Protein AF-A0A931YHC7-F1 (afdb_monomer_lite)

Foldseek 3Di:
DDDPDDPPPVVVVVVVVVPVVVVVVVVVCVVVVVVVVVLVVVVVVVVVVCPPPPDCDPCPVVVVVVNCCVVVVVVVVVVVLVVLVVLVVVLVVLVVVLLVLQVVVCVVPVFGDPDSCPRDVVGGDDRQQPQWDWDADRHPRDIDTDGDPDSVSRD

Secondary structure (DSSP, 8-state):
------SHHHHHHHHHHHHHHHHHHHHHHHHHHHHHHHHHHHHHHHHHHHT-TTS-TTTHHHHHHHHHHHHHHHHHHHHHHHHHHHHHHHHHHHHHHHHHHHHHHHHHHSS--SSTTSS-SSPPPPPSSTT--EEEETTTTEEEESS--SGGG--

Structure (mmCIF, N/CA/C/O backbone):
data_AF-A0A931YHC7-F1
#
_entry.id   AF-A0A931YHC7-F1
#
loop_
_atom_site.group_PDB
_atom_site.id
_atom_site.type_symbol
_atom_site.label_atom_id
_atom_site.label_alt_id
_atom_site.label_comp_id
_atom_site.label_asym_id
_atom_site.label_entity_id
_atom_site.label_seq_id
_atom_site.pdbx_PDB_ins_code
_atom_site.Cartn_x
_atom_site.Cartn_y
_atom_site.Cartn_z
_atom_site.occupancy
_atom_site.B_iso_or_equiv
_atom_site.auth_seq_id
_atom_site.auth_comp_id
_atom_site.auth_asym_id
_atom_site.auth_atom_id
_atom_site.pdbx_PDB_model_num
ATOM 1 N N . MET A 1 1 ? 9.593 19.848 -35.131 1.00 44.94 1 MET A N 1
ATOM 2 C CA . MET A 1 1 ? 8.586 20.593 -34.342 1.00 44.94 1 MET A CA 1
ATOM 3 C C . MET A 1 1 ? 7.842 19.588 -33.478 1.00 44.94 1 MET A C 1
ATOM 5 O O . MET A 1 1 ? 7.003 18.868 -33.995 1.00 44.94 1 MET A O 1
ATOM 9 N N . GLY A 1 2 ? 8.243 19.437 -32.215 1.00 42.50 2 GLY A N 1
ATOM 10 C CA . GLY A 1 2 ? 7.701 18.429 -31.296 1.00 42.50 2 GLY A CA 1
ATOM 11 C C . GLY A 1 2 ? 7.239 19.091 -29.994 1.00 42.50 2 GLY A C 1
ATOM 12 O O . GLY A 1 2 ? 7.917 20.010 -29.530 1.00 42.50 2 GLY A O 1
ATOM 13 N N . PRO A 1 3 ? 6.092 18.689 -29.419 1.00 49.69 3 PRO A N 1
ATOM 14 C CA . PRO A 1 3 ? 5.498 19.380 -28.283 1.00 49.69 3 PRO A CA 1
ATOM 15 C C . PRO A 1 3 ? 6.237 19.041 -26.981 1.00 49.69 3 PRO A C 1
ATOM 17 O O . PRO A 1 3 ? 6.036 17.995 -26.369 1.00 49.69 3 PRO A O 1
ATOM 20 N N . SER A 1 4 ? 7.074 19.978 -26.542 1.00 53.88 4 SER A N 1
ATOM 21 C CA . SER A 1 4 ? 7.595 20.088 -25.179 1.00 53.88 4 SER A CA 1
ATOM 22 C C . SER A 1 4 ? 6.544 20.779 -24.305 1.00 53.88 4 SER A C 1
ATOM 24 O O . SER A 1 4 ? 6.406 21.997 -24.372 1.00 53.88 4 SER A O 1
ATOM 26 N N . GLY A 1 5 ? 5.766 20.034 -23.510 1.00 53.56 5 GLY A N 1
ATOM 27 C CA . GLY A 1 5 ? 4.727 20.689 -22.700 1.00 53.56 5 GLY A CA 1
ATOM 28 C C . GLY A 1 5 ? 3.874 19.833 -21.763 1.00 53.56 5 GLY A C 1
ATOM 29 O O . GLY A 1 5 ? 2.707 20.157 -21.577 1.00 53.56 5 GLY A O 1
ATOM 30 N N . ARG A 1 6 ? 4.385 18.738 -21.177 1.00 52.59 6 ARG A N 1
ATOM 31 C CA . ARG A 1 6 ? 3.579 17.892 -20.257 1.00 52.59 6 ARG A CA 1
ATOM 32 C C . ARG A 1 6 ? 4.282 17.392 -18.987 1.00 52.59 6 ARG A C 1
ATOM 34 O O . ARG A 1 6 ? 3.773 16.489 -18.334 1.00 52.59 6 ARG A O 1
ATOM 41 N N . SER A 1 7 ? 5.415 17.983 -18.604 1.00 50.50 7 SER A N 1
ATOM 42 C CA . SER A 1 7 ? 6.150 17.561 -17.395 1.00 50.50 7 SER A CA 1
ATOM 43 C C . SER A 1 7 ? 5.726 18.305 -16.111 1.00 50.50 7 SER A C 1
ATOM 45 O O . SER A 1 7 ? 5.845 17.773 -15.013 1.00 50.50 7 SER A O 1
ATOM 47 N N . GLY A 1 8 ? 5.151 19.511 -16.222 1.00 46.16 8 GLY A N 1
ATOM 48 C CA . GLY A 1 8 ? 4.856 20.361 -15.055 1.00 46.16 8 GLY A CA 1
ATOM 49 C C . GLY A 1 8 ? 3.625 19.965 -14.228 1.00 46.16 8 GLY A C 1
ATOM 50 O O . GLY A 1 8 ? 3.600 20.174 -13.020 1.00 46.16 8 GLY A O 1
ATOM 51 N N . THR A 1 9 ? 2.602 19.356 -14.831 1.00 50.81 9 THR A N 1
ATOM 52 C CA . THR A 1 9 ? 1.312 19.099 -14.158 1.00 50.81 9 THR A CA 1
ATOM 53 C C . THR A 1 9 ? 1.329 17.892 -13.221 1.00 50.81 9 THR A C 1
ATOM 55 O O . THR A 1 9 ? 0.590 17.860 -12.236 1.00 50.81 9 THR A O 1
ATOM 58 N N . ARG A 1 10 ? 2.192 16.901 -13.477 1.00 48.47 10 ARG A N 1
ATOM 59 C CA . ARG A 1 10 ? 2.280 15.711 -12.616 1.00 48.47 10 ARG A CA 1
ATOM 60 C C . ARG A 1 10 ? 2.917 16.038 -11.267 1.00 48.47 10 ARG A C 1
ATOM 62 O O . ARG A 1 10 ? 2.397 15.606 -10.246 1.00 48.47 10 ARG A O 1
ATOM 69 N N . ILE A 1 11 ? 3.958 16.872 -11.248 1.00 50.47 11 ILE A N 1
ATOM 70 C CA . ILE A 1 11 ? 4.659 17.268 -10.015 1.00 50.47 11 ILE A CA 1
ATOM 71 C C . ILE A 1 11 ? 3.722 18.042 -9.075 1.00 50.47 11 ILE A C 1
ATOM 73 O O . ILE A 1 11 ? 3.695 17.771 -7.878 1.00 50.47 11 ILE A O 1
ATOM 77 N N . VAL A 1 12 ? 2.878 18.927 -9.618 1.00 50.72 12 VAL A N 1
ATOM 78 C CA . VAL A 1 12 ? 1.903 19.704 -8.830 1.00 50.72 12 VAL A CA 1
ATOM 79 C C . VAL A 1 12 ? 0.845 18.803 -8.178 1.00 50.72 12 VAL A C 1
ATOM 81 O O . VAL A 1 12 ? 0.438 19.053 -7.047 1.00 50.72 12 VAL A O 1
ATOM 84 N N . THR A 1 13 ? 0.452 17.708 -8.837 1.00 50.88 13 THR A N 1
ATOM 85 C CA . THR A 1 13 ? -0.553 16.776 -8.293 1.00 50.88 13 THR A CA 1
ATOM 86 C C . THR A 1 13 ? 0.003 15.962 -7.116 1.00 50.88 13 THR A C 1
ATOM 88 O O . THR A 1 13 ? -0.677 15.804 -6.103 1.00 50.88 13 THR A O 1
ATOM 91 N N . TYR A 1 14 ? 1.260 15.506 -7.195 1.00 46.53 14 TYR A N 1
ATOM 92 C CA . TYR A 1 14 ? 1.913 14.804 -6.080 1.00 46.53 14 TYR A CA 1
ATOM 93 C C . TYR A 1 14 ? 2.200 15.731 -4.888 1.00 46.53 14 TYR A C 1
ATOM 95 O O . TYR A 1 14 ? 2.069 15.306 -3.740 1.00 46.53 14 TYR A O 1
ATOM 103 N N . LEU A 1 15 ? 2.525 17.006 -5.141 1.00 43.94 15 LEU A N 1
ATOM 104 C CA . LEU A 1 15 ? 2.762 17.995 -4.082 1.00 43.94 15 LEU A CA 1
ATOM 105 C C . LEU A 1 15 ? 1.474 18.359 -3.315 1.00 43.94 15 LEU A C 1
ATOM 107 O O . LEU A 1 15 ? 1.504 18.551 -2.098 1.00 43.94 15 LEU A O 1
ATOM 111 N N . LEU A 1 16 ? 0.334 18.412 -4.014 1.00 45.16 16 LEU A N 1
ATOM 112 C CA . LEU A 1 16 ? -0.979 18.631 -3.398 1.00 45.16 16 LEU A CA 1
ATOM 113 C C . LEU A 1 16 ? -1.406 17.437 -2.532 1.00 45.16 16 LEU A C 1
ATOM 115 O O . LEU A 1 16 ? -1.847 17.644 -1.407 1.00 45.16 16 LEU A O 1
ATOM 119 N N . MET A 1 17 ? -1.191 16.195 -2.983 1.00 45.81 17 MET A N 1
ATOM 120 C CA . MET A 1 17 ? -1.499 15.011 -2.163 1.00 45.81 17 MET A CA 1
ATOM 121 C C . MET A 1 17 ? -0.629 14.913 -0.899 1.00 45.81 17 MET A C 1
ATOM 123 O O . MET A 1 17 ? -1.136 14.558 0.165 1.00 45.81 17 MET A O 1
ATOM 127 N N . ALA A 1 18 ? 0.659 15.264 -0.983 1.00 46.19 18 ALA A N 1
ATOM 128 C CA . ALA A 1 18 ? 1.580 15.195 0.155 1.00 46.19 18 ALA A CA 1
ATOM 129 C C . ALA A 1 18 ? 1.274 16.222 1.265 1.00 46.19 18 ALA A C 1
ATOM 131 O O . ALA A 1 18 ? 1.641 16.006 2.418 1.00 46.19 18 ALA A O 1
ATOM 132 N N . THR A 1 19 ? 0.589 17.323 0.940 1.00 48.31 19 THR A N 1
ATOM 133 C CA . THR A 1 19 ? 0.291 18.407 1.893 1.00 48.31 19 THR A CA 1
ATOM 134 C C . THR A 1 19 ? -1.125 18.347 2.468 1.00 48.31 19 THR A C 1
ATOM 136 O O . THR A 1 19 ? -1.336 18.791 3.596 1.00 48.31 19 THR A O 1
ATOM 139 N N . THR A 1 20 ? -2.092 17.734 1.776 1.00 47.88 20 THR A N 1
ATOM 140 C CA . THR A 1 20 ? -3.464 17.584 2.299 1.00 47.88 20 THR A CA 1
ATOM 141 C C . THR A 1 20 ? -3.634 16.390 3.240 1.00 47.88 20 THR A C 1
ATOM 143 O O . THR A 1 20 ? -4.472 16.439 4.140 1.00 47.88 20 THR A O 1
ATOM 146 N N . LEU A 1 21 ? -2.833 15.331 3.075 1.00 47.72 21 LEU A N 1
ATOM 147 C CA . LEU A 1 21 ? -2.822 14.162 3.965 1.00 47.72 21 LEU A CA 1
ATOM 148 C C . LEU A 1 21 ? -2.525 14.510 5.439 1.00 47.72 21 LEU A C 1
ATOM 150 O O . LEU A 1 21 ? -3.313 14.108 6.296 1.00 47.72 21 LEU A O 1
ATOM 154 N N . PRO A 1 22 ? -1.472 15.284 5.781 1.00 52.28 22 PRO A N 1
ATOM 155 C CA . PRO A 1 22 ? -1.211 15.635 7.175 1.00 52.28 22 PRO A CA 1
ATOM 156 C C . PRO A 1 22 ? -2.288 16.554 7.759 1.00 52.28 22 PRO A C 1
ATOM 158 O O . PRO A 1 22 ? -2.603 16.427 8.936 1.00 52.28 22 PRO A O 1
ATOM 161 N N . ALA A 1 23 ? -2.895 17.434 6.954 1.00 52.50 23 ALA A N 1
ATOM 162 C CA . ALA A 1 23 ? -3.948 18.340 7.412 1.00 52.50 23 ALA A CA 1
ATOM 163 C C . ALA A 1 23 ? -5.254 17.600 7.754 1.00 52.50 23 ALA A C 1
ATOM 165 O O . ALA A 1 23 ? -5.875 17.896 8.773 1.00 52.50 23 ALA A O 1
ATOM 166 N N . LEU A 1 24 ? -5.641 16.601 6.952 1.00 51.88 24 LEU A N 1
ATOM 167 C CA . LEU A 1 24 ? -6.795 15.741 7.242 1.00 51.88 24 LEU A CA 1
ATOM 168 C C . LEU A 1 24 ? -6.544 14.830 8.450 1.00 51.88 24 LEU A C 1
ATOM 170 O O . LEU A 1 24 ? -7.438 14.662 9.275 1.00 51.88 24 LEU A O 1
ATOM 174 N N . VAL A 1 25 ? -5.325 14.302 8.603 1.00 53.22 25 VAL A N 1
ATOM 175 C CA . VAL A 1 25 ? -4.931 13.529 9.792 1.00 53.22 25 VAL A CA 1
ATOM 176 C C . VAL A 1 25 ? -4.961 14.409 11.047 1.00 53.22 25 VAL A C 1
ATOM 178 O O . VAL A 1 25 ? -5.536 14.000 12.054 1.00 53.22 25 VAL A O 1
ATOM 181 N N . LEU A 1 26 ? -4.446 15.644 10.984 1.00 52.62 26 LEU A N 1
ATOM 182 C CA . LEU A 1 26 ? -4.540 16.610 12.087 1.00 52.62 26 LEU A CA 1
ATOM 183 C C . LEU A 1 26 ? -5.995 16.970 12.421 1.00 52.62 26 LEU A C 1
ATOM 185 O O . LEU A 1 26 ? -6.345 17.023 13.596 1.00 52.62 26 LEU A O 1
ATOM 189 N N .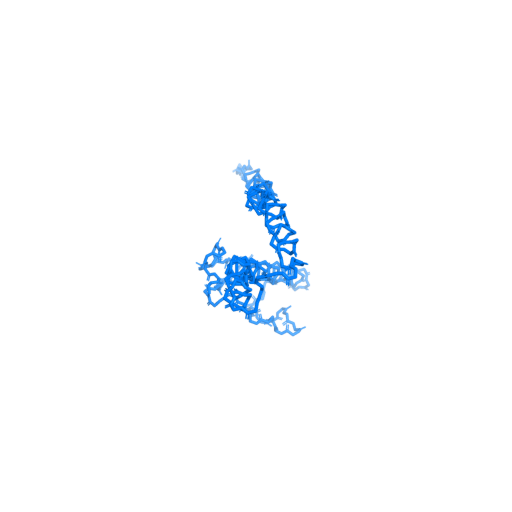 ALA A 1 27 ? -6.847 17.181 11.413 1.00 52.69 27 ALA A N 1
ATOM 190 C CA . ALA A 1 27 ? -8.262 17.512 11.602 1.00 52.69 27 ALA A CA 1
ATOM 191 C C . ALA A 1 27 ? -9.107 16.328 12.114 1.00 52.69 27 ALA A C 1
ATOM 193 O O . ALA A 1 27 ? -10.119 16.537 12.779 1.00 52.69 27 ALA A O 1
ATOM 194 N N . ALA A 1 28 ? -8.697 15.087 11.840 1.00 52.31 28 ALA A N 1
ATOM 195 C CA . ALA A 1 28 ? -9.303 13.892 12.429 1.00 52.31 28 ALA A CA 1
ATOM 196 C C . ALA A 1 28 ? -8.803 13.633 13.865 1.00 52.31 28 ALA A C 1
ATOM 198 O O . ALA A 1 28 ? -9.532 13.080 14.690 1.00 52.31 28 ALA A O 1
ATOM 199 N N . LEU A 1 29 ? -7.580 14.065 14.190 1.00 48.19 29 LEU A N 1
ATOM 200 C CA . LEU A 1 29 ? -6.988 13.967 15.529 1.00 48.19 29 LEU A CA 1
ATOM 201 C C . LEU A 1 29 ? -7.503 15.040 16.499 1.00 48.19 29 LEU A C 1
ATOM 203 O O . LEU A 1 29 ? -7.561 14.784 17.702 1.00 48.19 29 LEU A O 1
ATOM 207 N N . THR A 1 30 ? -7.907 16.221 16.025 1.00 55.03 30 THR A N 1
ATOM 208 C CA . THR A 1 30 ? -8.390 17.313 16.889 1.00 55.03 30 THR A CA 1
ATOM 209 C C . THR A 1 30 ? -9.594 16.957 17.773 1.00 55.03 30 THR A C 1
ATOM 211 O O . THR A 1 30 ? -9.518 17.262 18.968 1.00 55.03 30 THR A O 1
ATOM 214 N N . PRO A 1 31 ? -10.672 16.283 17.312 1.00 52.03 31 PRO A N 1
ATOM 215 C CA . PRO A 1 31 ? -11.746 15.883 18.222 1.00 52.03 31 PRO A CA 1
ATOM 216 C C . PRO A 1 31 ? -11.285 14.809 19.218 1.00 52.03 31 PRO A C 1
ATOM 218 O O . PRO A 1 31 ? -11.716 14.822 20.369 1.00 52.03 31 PRO A O 1
ATOM 221 N N . ALA A 1 32 ? -10.367 13.919 18.824 1.00 51.75 32 ALA A N 1
ATOM 222 C CA . ALA A 1 32 ? -9.831 12.893 19.716 1.00 51.75 32 ALA A CA 1
ATOM 223 C C . ALA A 1 32 ? -8.997 13.512 20.851 1.00 51.75 32 ALA A C 1
ATOM 225 O O . ALA A 1 32 ? -9.203 13.170 22.015 1.00 51.75 32 ALA A O 1
ATOM 226 N N . ILE A 1 33 ? -8.128 14.481 20.537 1.00 55.09 33 ILE A N 1
ATOM 227 C CA . ILE A 1 33 ? -7.294 15.192 21.521 1.00 55.09 33 ILE A CA 1
ATOM 228 C C . ILE A 1 33 ? -8.153 16.032 22.475 1.00 55.09 33 ILE A C 1
ATOM 230 O O . ILE A 1 33 ? -7.827 16.110 23.656 1.00 55.09 33 ILE A O 1
ATOM 234 N N . ALA A 1 34 ? -9.264 16.611 22.010 1.00 54.88 34 ALA A N 1
ATOM 235 C CA . ALA A 1 34 ? -10.188 17.357 22.870 1.00 54.88 34 ALA A CA 1
ATOM 236 C C . ALA A 1 34 ? -10.996 16.451 23.824 1.00 54.88 34 ALA A C 1
ATOM 238 O O . ALA A 1 34 ? -11.359 16.873 24.923 1.00 54.88 34 ALA A O 1
ATOM 239 N N . LEU A 1 35 ? -11.250 15.194 23.443 1.00 57.06 35 LEU A N 1
ATOM 240 C CA . LEU A 1 35 ? -12.003 14.230 24.254 1.00 57.06 35 LEU A CA 1
ATOM 241 C C . LEU A 1 35 ? -11.140 13.486 25.287 1.00 57.06 35 LEU A C 1
ATOM 243 O O . LEU A 1 35 ? -11.666 13.051 26.316 1.00 57.06 35 LEU A O 1
ATOM 247 N N . VAL A 1 36 ? -9.824 13.376 25.075 1.00 62.12 36 VAL A N 1
ATOM 248 C CA . VAL A 1 36 ? -8.884 12.800 26.058 1.00 62.12 36 VAL A CA 1
ATOM 249 C C . VAL A 1 36 ? -8.910 13.521 27.421 1.00 62.12 36 VAL A C 1
ATOM 251 O O . VAL A 1 36 ? -9.060 12.844 28.438 1.00 62.12 36 VAL A O 1
ATOM 254 N N . PRO A 1 37 ? -8.826 14.863 27.523 1.00 68.56 37 PRO A N 1
ATOM 255 C CA . PRO A 1 37 ? -8.868 15.532 28.820 1.00 68.56 37 PRO A CA 1
ATOM 256 C C . PRO A 1 37 ? -10.251 15.434 29.470 1.00 68.56 37 PRO A C 1
ATOM 258 O O . PRO A 1 37 ? -10.332 15.252 30.681 1.00 68.56 37 PRO A O 1
ATOM 261 N N . ILE A 1 38 ? -11.338 15.483 28.690 1.00 70.50 38 ILE A N 1
ATOM 262 C CA . ILE A 1 38 ? -12.708 15.358 29.217 1.00 70.50 38 ILE A CA 1
ATOM 263 C C . ILE A 1 38 ? -12.924 13.959 29.808 1.00 70.50 38 ILE A C 1
ATOM 265 O O . ILE A 1 38 ? -13.426 13.830 30.924 1.00 70.50 38 ILE A O 1
ATOM 269 N N . SER A 1 39 ? -12.491 12.910 29.106 1.00 69.50 39 SER A N 1
ATOM 270 C CA . SER A 1 39 ? -12.569 11.533 29.611 1.00 69.50 39 SER A CA 1
ATOM 271 C C . SER A 1 39 ? -11.690 11.312 30.847 1.00 69.50 39 SER A C 1
ATOM 273 O O . SER A 1 39 ? -12.139 10.667 31.795 1.00 69.50 39 SER A O 1
ATOM 275 N N . LEU A 1 40 ? -10.497 11.915 30.908 1.00 73.12 40 LEU A N 1
ATOM 276 C CA . LEU A 1 40 ? -9.627 11.851 32.086 1.00 73.12 40 LEU A CA 1
ATOM 277 C C . LEU A 1 40 ? -10.229 12.584 33.298 1.00 73.12 40 LEU A C 1
ATOM 279 O O . LEU A 1 40 ? -10.186 12.065 34.412 1.00 73.12 40 LEU A O 1
ATOM 283 N N . ILE A 1 41 ? -10.848 13.750 33.092 1.00 75.62 41 ILE A N 1
ATOM 284 C CA . ILE A 1 41 ? -11.553 14.498 34.146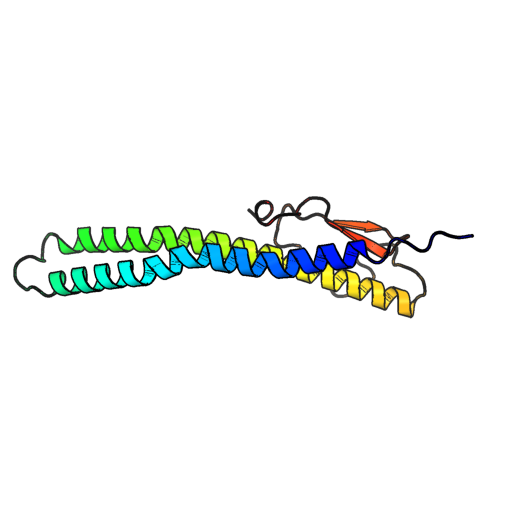 1.00 75.62 41 ILE A CA 1
ATOM 285 C C . ILE A 1 41 ? -12.741 13.688 34.678 1.00 75.62 41 ILE A C 1
ATOM 287 O O . ILE A 1 41 ? -12.892 13.563 35.895 1.00 75.62 41 ILE A O 1
ATOM 291 N N . LEU A 1 42 ? -13.550 13.095 33.793 1.00 76.06 42 LEU A N 1
ATOM 292 C CA . LEU A 1 42 ? -14.673 12.237 34.185 1.00 76.06 42 LEU A CA 1
ATOM 293 C C . LEU A 1 42 ? -14.199 10.991 34.943 1.00 76.06 42 LEU A C 1
ATOM 295 O O . LEU A 1 42 ? -14.800 10.628 35.954 1.00 76.06 42 LEU A O 1
ATOM 299 N N . PHE A 1 43 ? -13.092 10.379 34.518 1.00 75.62 43 PHE A N 1
ATOM 300 C CA . PHE A 1 43 ? -12.495 9.237 35.208 1.00 75.62 43 PHE A CA 1
ATOM 301 C C . PHE A 1 43 ? -11.981 9.615 36.603 1.00 75.62 43 PHE A C 1
ATOM 303 O O . PHE A 1 43 ? -12.286 8.932 37.579 1.00 75.62 43 PHE A O 1
ATOM 310 N N . VAL A 1 44 ? -11.261 10.733 36.732 1.00 75.94 44 VAL A N 1
ATOM 311 C CA . VAL A 1 44 ? -10.767 11.228 38.028 1.00 75.94 44 VAL A CA 1
ATOM 312 C C . VAL A 1 44 ? -11.929 11.598 38.955 1.00 75.94 44 VAL A C 1
ATOM 314 O O . VAL A 1 44 ? -11.879 11.294 40.149 1.00 75.94 44 VAL A O 1
ATOM 317 N N . ALA A 1 45 ? -12.992 12.210 38.429 1.00 71.44 45 ALA A N 1
ATOM 318 C CA . ALA A 1 45 ? -14.197 12.524 39.193 1.00 71.44 45 ALA A CA 1
ATOM 319 C C . ALA A 1 45 ? -14.913 11.251 39.678 1.00 71.44 45 ALA A C 1
ATOM 321 O O . ALA A 1 45 ? -15.232 11.141 40.864 1.00 71.44 45 ALA A O 1
ATOM 322 N N . ALA A 1 46 ? -15.088 10.256 38.803 1.00 68.44 46 ALA A N 1
ATOM 323 C CA . ALA A 1 46 ? -15.662 8.957 39.154 1.00 68.44 46 ALA A CA 1
ATOM 324 C C . ALA A 1 46 ? -14.806 8.209 40.192 1.00 68.44 46 ALA A C 1
ATOM 326 O O . ALA A 1 46 ? -15.338 7.656 41.155 1.00 68.44 46 ALA A O 1
ATOM 327 N N . TRP A 1 47 ? -13.478 8.258 40.058 1.00 69.94 47 TRP A N 1
ATOM 328 C CA . TRP A 1 47 ? -12.537 7.655 41.004 1.00 69.94 47 TRP A CA 1
ATOM 329 C C . TRP A 1 47 ? -12.615 8.298 42.393 1.00 69.94 47 TRP A C 1
ATOM 331 O O . TRP A 1 47 ? -12.592 7.607 43.414 1.00 69.94 47 TRP A O 1
ATOM 341 N N . ARG A 1 48 ? -12.749 9.631 42.451 1.00 69.62 48 ARG A N 1
ATOM 342 C CA . ARG A 1 48 ? -12.948 10.360 43.714 1.00 69.62 48 ARG A CA 1
ATOM 343 C C . ARG A 1 48 ? -14.272 9.993 44.380 1.00 69.62 48 ARG A C 1
ATOM 345 O O . ARG A 1 48 ? -14.296 9.821 45.596 1.00 69.62 48 ARG A O 1
ATOM 352 N N . LEU A 1 49 ? -15.338 9.808 43.602 1.00 63.75 49 LEU A N 1
ATOM 353 C CA . LEU A 1 49 ? -16.628 9.346 44.122 1.00 63.75 49 LEU A CA 1
ATOM 354 C C . LEU A 1 49 ? -16.538 7.911 44.665 1.00 63.75 49 LEU A C 1
ATOM 356 O O . LEU A 1 49 ? -17.090 7.636 45.731 1.00 63.75 49 LEU A O 1
ATOM 360 N N . LEU A 1 50 ? -15.766 7.032 44.013 1.00 60.66 50 LEU A N 1
ATOM 361 C CA . LEU A 1 50 ? -15.551 5.647 44.451 1.00 60.66 50 LEU A CA 1
ATOM 362 C C . LEU A 1 50 ? -14.819 5.530 45.799 1.00 60.66 50 LEU A C 1
ATOM 364 O O . LEU A 1 50 ? -15.040 4.574 46.539 1.00 60.66 50 LEU A O 1
ATOM 368 N N . LYS A 1 51 ? -13.960 6.500 46.134 1.00 60.41 51 LYS A N 1
ATOM 369 C CA . LYS A 1 51 ? -13.175 6.508 47.381 1.00 60.41 51 LYS A CA 1
ATOM 370 C C . LYS A 1 51 ? -13.991 6.909 48.621 1.00 60.41 51 LYS A C 1
ATOM 372 O O . LYS A 1 51 ? -13.464 6.890 49.730 1.00 60.41 51 LYS A O 1
ATOM 377 N N . SER A 1 52 ? -15.265 7.261 48.443 1.00 62.03 52 SER A N 1
ATOM 378 C CA . SER A 1 52 ? -16.183 7.609 49.528 1.00 62.03 52 SER A CA 1
ATOM 379 C C . SER A 1 52 ? -16.689 6.326 50.210 1.00 62.03 52 SER A C 1
ATOM 381 O O . SER A 1 52 ? -17.416 5.561 49.575 1.00 62.03 52 SER A O 1
ATOM 383 N N . PRO A 1 53 ? -16.367 6.068 51.490 1.00 57.44 53 PRO A N 1
ATOM 384 C CA . PRO A 1 53 ? -16.590 4.766 52.135 1.00 57.44 53 PRO A CA 1
ATOM 385 C C . PRO A 1 53 ? -18.062 4.431 52.446 1.00 57.44 53 PRO A C 1
ATOM 387 O O . PRO A 1 53 ? -18.331 3.432 53.103 1.00 57.44 53 PRO A O 1
ATOM 390 N N . ALA A 1 54 ? -19.030 5.239 52.001 1.00 55.84 54 ALA A N 1
ATOM 391 C CA . ALA A 1 54 ? -20.398 5.177 52.516 1.00 55.84 54 ALA A CA 1
ATOM 392 C C . ALA A 1 54 ? -21.461 4.583 51.567 1.00 55.84 54 ALA A C 1
ATOM 394 O O . ALA A 1 54 ? -22.577 4.353 52.025 1.00 55.84 54 ALA A O 1
ATOM 395 N N . ARG A 1 55 ? -21.197 4.341 50.268 1.00 53.78 55 ARG A N 1
ATOM 396 C CA . ARG A 1 55 ? -22.276 3.944 49.315 1.00 53.78 55 ARG A CA 1
ATOM 397 C C . ARG A 1 55 ? -21.905 2.965 48.185 1.00 53.78 55 ARG A C 1
ATOM 399 O O . ARG A 1 55 ? -22.703 2.755 47.276 1.00 53.78 55 ARG A O 1
ATOM 406 N N . THR A 1 56 ? -20.735 2.335 48.212 1.00 51.12 56 THR A N 1
ATOM 407 C CA . THR A 1 56 ? -20.151 1.676 47.024 1.00 51.12 56 THR A CA 1
ATOM 408 C C . THR A 1 56 ? -20.418 0.178 46.853 1.00 51.12 56 THR A C 1
ATOM 410 O O . THR A 1 56 ? -20.028 -0.370 45.830 1.00 51.12 56 THR A O 1
ATOM 413 N N . PHE A 1 57 ? -21.105 -0.511 47.768 1.00 54.97 57 PHE A N 1
ATOM 414 C CA . PHE A 1 57 ? -21.168 -1.981 47.687 1.00 54.97 57 PHE A CA 1
ATOM 415 C C . PHE A 1 57 ? -22.146 -2.533 46.628 1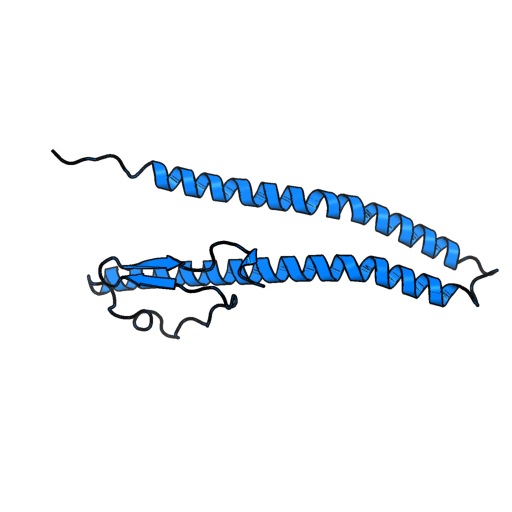.00 54.97 57 PHE A C 1
ATOM 417 O O . PHE A 1 57 ? -21.909 -3.607 46.089 1.00 54.97 57 PHE A O 1
ATOM 424 N N . TRP A 1 58 ? -23.200 -1.791 46.264 1.00 56.69 58 TRP A N 1
ATOM 425 C CA . TRP A 1 58 ? -24.241 -2.287 45.342 1.00 56.69 58 TRP A CA 1
ATOM 426 C C . TRP A 1 58 ? -24.261 -1.614 43.958 1.00 56.69 58 TRP A C 1
ATOM 428 O O . TRP A 1 58 ? -24.801 -2.181 43.015 1.00 56.69 58 TRP A O 1
ATOM 438 N N . LEU A 1 59 ? -23.641 -0.436 43.797 1.00 56.03 59 LEU A N 1
ATOM 439 C CA . LEU A 1 59 ? -23.656 0.340 42.539 1.00 56.03 59 LEU A CA 1
ATOM 440 C C . LEU A 1 59 ? -22.302 0.375 41.805 1.00 56.03 59 LEU A C 1
ATOM 442 O O . LEU A 1 59 ? -22.253 0.701 40.618 1.00 56.03 59 LEU A O 1
ATOM 446 N N . ALA A 1 60 ? -21.204 0.021 42.481 1.00 59.91 60 ALA A N 1
ATOM 447 C CA . ALA A 1 60 ? -19.860 0.043 41.902 1.00 59.91 60 ALA A CA 1
ATOM 448 C C . ALA A 1 60 ? -19.652 -0.882 40.683 1.00 59.91 60 ALA A C 1
ATOM 450 O O . ALA A 1 60 ? -19.029 -0.420 39.724 1.00 59.91 60 ALA A O 1
ATOM 451 N N . PRO A 1 61 ? -20.162 -2.135 40.637 1.00 62.88 61 PRO A N 1
ATOM 452 C CA . PRO A 1 61 ? -19.897 -3.001 39.486 1.00 62.88 61 PRO A CA 1
ATOM 453 C C . PRO A 1 61 ? -20.609 -2.517 38.213 1.00 62.88 61 PRO A C 1
ATOM 455 O O . PRO A 1 61 ? -20.022 -2.553 37.133 1.00 62.88 61 PRO A O 1
ATOM 458 N N . GLY A 1 62 ? -21.835 -1.990 38.331 1.00 64.50 62 GLY A N 1
ATOM 459 C CA . GLY A 1 62 ? -22.589 -1.460 37.189 1.00 64.50 62 GLY A CA 1
ATOM 460 C C . GLY A 1 62 ? -21.958 -0.201 36.584 1.00 64.50 62 GLY A C 1
ATOM 461 O O . GLY A 1 62 ? -21.874 -0.074 35.362 1.00 64.50 62 GLY A O 1
ATOM 462 N N . LEU A 1 63 ? -21.448 0.705 37.426 1.00 67.44 63 LEU A N 1
ATOM 463 C CA . LEU A 1 63 ? -20.775 1.927 36.970 1.00 67.44 63 LEU A CA 1
ATOM 464 C C . LEU A 1 63 ? -19.395 1.649 36.351 1.00 67.44 63 LEU A C 1
ATOM 466 O O . LEU A 1 63 ? -19.042 2.284 35.358 1.00 67.44 63 LEU A O 1
ATOM 470 N N . ALA A 1 64 ? -18.639 0.678 36.876 1.00 66.75 64 ALA A N 1
ATOM 471 C CA . ALA A 1 64 ? -17.370 0.252 36.281 1.00 66.75 64 ALA A CA 1
ATOM 472 C C . ALA A 1 64 ? -17.571 -0.400 34.900 1.00 66.75 64 ALA A C 1
ATOM 474 O O . ALA A 1 64 ? -16.820 -0.114 33.966 1.00 66.75 64 ALA A O 1
ATOM 475 N N . ALA A 1 65 ? -18.617 -1.218 34.741 1.00 67.38 65 ALA A N 1
ATOM 476 C CA . ALA A 1 65 ? -18.969 -1.809 33.452 1.00 67.38 65 ALA A CA 1
ATOM 477 C C . ALA A 1 65 ? -19.340 -0.736 32.412 1.00 67.38 65 ALA A C 1
ATOM 479 O O . ALA A 1 65 ? -18.833 -0.767 31.291 1.00 67.38 65 ALA A O 1
ATOM 480 N N . LEU A 1 66 ? -20.153 0.257 32.794 1.00 66.50 66 LEU A N 1
ATOM 481 C CA . LEU A 1 66 ? -20.498 1.388 31.924 1.00 66.50 66 LEU A CA 1
ATOM 482 C C . LEU A 1 66 ? -19.265 2.205 31.516 1.00 66.50 66 LEU A C 1
ATOM 484 O O . LEU A 1 66 ? -19.101 2.504 30.335 1.00 66.50 66 LEU A O 1
ATOM 488 N N . ALA A 1 67 ? -18.370 2.516 32.458 1.00 68.56 67 ALA A N 1
ATOM 489 C CA . ALA A 1 67 ? -17.132 3.235 32.158 1.00 68.56 67 ALA A CA 1
ATOM 490 C C . ALA A 1 67 ? -16.239 2.466 31.163 1.00 68.56 67 ALA A C 1
ATOM 492 O O . ALA A 1 67 ? -15.713 3.064 30.225 1.00 68.56 67 ALA A O 1
ATOM 493 N N . CYS A 1 68 ? -16.126 1.139 31.302 1.00 67.00 68 CYS A N 1
ATOM 494 C CA . CYS A 1 68 ? -15.404 0.299 30.343 1.00 67.00 68 CYS A CA 1
ATOM 495 C C . CYS A 1 68 ? -16.018 0.348 28.939 1.00 67.00 68 CYS A C 1
ATOM 497 O O . CYS A 1 68 ? -15.281 0.489 27.966 1.00 67.00 68 CYS A O 1
ATOM 499 N N . VAL A 1 69 ? -17.346 0.271 28.813 1.00 67.44 69 VAL A N 1
ATOM 500 C CA . VAL A 1 69 ? -18.017 0.328 27.501 1.00 67.44 69 VAL A CA 1
ATOM 501 C C . VAL A 1 69 ? -17.780 1.681 26.826 1.00 67.44 69 VAL A C 1
ATOM 503 O O . VAL A 1 69 ? -17.446 1.727 25.643 1.00 67.44 69 VAL A O 1
ATOM 506 N N . VAL A 1 70 ? -17.871 2.780 27.579 1.00 70.12 70 VAL A N 1
ATOM 507 C CA . VAL A 1 70 ? -17.684 4.139 27.044 1.00 70.12 70 VAL A CA 1
ATOM 508 C C . VAL A 1 70 ? -16.260 4.370 26.524 1.00 70.12 70 VAL A C 1
ATOM 510 O O . VAL A 1 70 ? -16.090 5.106 25.556 1.00 70.12 70 VAL A O 1
ATOM 513 N N . VAL A 1 71 ? -15.242 3.726 27.105 1.00 71.25 71 VAL A N 1
ATOM 514 C CA . VAL A 1 71 ? -13.845 3.843 26.640 1.00 71.25 71 VAL A CA 1
ATOM 515 C C . VAL A 1 71 ? -13.507 2.814 25.552 1.00 71.25 71 VAL A C 1
ATOM 517 O O . VAL A 1 71 ? -12.812 3.136 24.587 1.00 71.25 71 VAL A O 1
ATOM 520 N N . ALA A 1 72 ? -14.012 1.583 25.661 1.00 68.69 72 ALA A N 1
ATOM 521 C CA . ALA A 1 72 ? -13.689 0.507 24.726 1.00 68.69 72 ALA A CA 1
ATOM 522 C C . ALA A 1 72 ? -14.300 0.731 23.336 1.00 68.69 72 ALA A C 1
ATOM 524 O O . ALA A 1 72 ? -13.638 0.482 22.331 1.00 68.69 72 ALA A O 1
ATOM 525 N N . VAL A 1 73 ? -15.537 1.235 23.261 1.00 71.75 73 VAL A N 1
ATOM 526 C CA . VAL A 1 73 ? -16.230 1.464 21.984 1.00 71.75 73 VAL A CA 1
ATOM 527 C C . VAL A 1 73 ? -15.445 2.418 21.064 1.00 71.75 73 VAL A C 1
ATOM 529 O O . VAL A 1 73 ? -15.072 1.979 19.974 1.00 71.75 73 VAL A O 1
ATOM 532 N N . PRO A 1 74 ? -15.107 3.666 21.455 1.00 77.81 74 PRO A N 1
ATOM 533 C CA . PRO A 1 74 ? -14.324 4.561 20.600 1.00 77.81 74 PRO A CA 1
ATOM 534 C C . PRO A 1 74 ? -12.914 4.025 20.311 1.00 77.81 74 PRO A C 1
ATOM 536 O O . PRO A 1 74 ? -12.410 4.215 19.205 1.00 77.81 74 PRO A O 1
ATOM 539 N N . GLY A 1 75 ? -12.302 3.293 21.251 1.00 71.75 75 GLY A N 1
ATOM 540 C CA . GLY A 1 75 ? -11.003 2.648 21.039 1.00 71.75 75 GLY A CA 1
ATOM 541 C C . GLY A 1 75 ? -11.023 1.607 19.915 1.00 71.75 75 GLY A C 1
ATOM 542 O O . GLY A 1 75 ? -10.132 1.602 19.066 1.00 71.75 75 GLY A O 1
ATOM 543 N N . VAL A 1 76 ? -12.062 0.767 19.850 1.00 78.25 76 VAL A N 1
ATOM 544 C CA . VAL A 1 76 ? -12.216 -0.237 18.781 1.00 78.25 76 VAL A CA 1
ATOM 545 C C . VAL A 1 76 ? -12.447 0.426 17.421 1.00 78.25 76 VAL A C 1
ATOM 547 O O . VAL A 1 76 ? -11.891 -0.038 16.425 1.00 78.25 76 VAL A O 1
ATOM 550 N N . TYR A 1 77 ? -13.221 1.515 17.362 1.00 79.38 77 TYR A N 1
ATOM 551 C CA . TYR A 1 77 ? -13.410 2.275 16.119 1.00 79.38 77 TYR A CA 1
ATOM 552 C C . TYR A 1 77 ? -12.094 2.870 15.613 1.00 79.38 77 TYR A C 1
ATOM 554 O O . TYR A 1 77 ? -11.738 2.657 14.455 1.00 79.38 77 TYR A O 1
ATOM 562 N N . LEU A 1 78 ? -11.337 3.540 16.488 1.00 83.25 78 LEU A N 1
ATOM 563 C CA . LEU A 1 78 ? -10.036 4.105 16.127 1.00 83.25 78 LEU A CA 1
ATOM 564 C C . LEU A 1 78 ? -9.055 3.017 15.689 1.00 83.25 78 LEU A C 1
ATOM 566 O O . LEU A 1 78 ? -8.408 3.160 14.655 1.00 83.25 78 LEU A O 1
ATOM 570 N N . TYR A 1 79 ? -8.976 1.906 16.424 1.00 81.69 79 TYR A N 1
ATOM 571 C CA . TYR A 1 79 ? -8.104 0.789 16.066 1.00 81.69 79 TYR A CA 1
ATOM 572 C C . TYR A 1 79 ? -8.427 0.229 14.677 1.00 81.69 79 TYR A C 1
ATOM 574 O O . TYR A 1 79 ? -7.516 -0.014 13.883 1.00 81.69 79 TYR A O 1
ATOM 582 N N . ARG A 1 80 ? -9.718 0.068 14.353 1.00 86.00 80 ARG A N 1
ATOM 583 C CA . ARG A 1 80 ? -10.147 -0.380 13.023 1.00 86.00 80 ARG A CA 1
ATOM 584 C C . ARG A 1 80 ? -9.670 0.582 11.941 1.00 86.00 80 ARG A C 1
ATOM 586 O O . ARG A 1 80 ? -9.037 0.118 10.997 1.00 86.00 80 ARG A O 1
ATOM 593 N N . GLU A 1 81 ? -9.883 1.887 12.094 1.00 84.62 81 GLU A N 1
ATOM 594 C CA . GLU A 1 81 ? -9.424 2.854 11.088 1.00 84.62 81 GLU A CA 1
ATOM 595 C C . GLU A 1 81 ? -7.898 2.870 10.950 1.00 84.62 81 GLU A C 1
ATOM 597 O O . GLU A 1 81 ? -7.382 2.739 9.841 1.00 84.62 81 GLU A O 1
ATOM 602 N N . PHE A 1 82 ? -7.153 2.909 12.058 1.00 85.94 82 PHE A N 1
ATOM 603 C CA . PHE A 1 82 ? -5.688 2.866 12.005 1.00 85.94 82 PHE A CA 1
ATOM 604 C C . PHE A 1 82 ? -5.164 1.599 11.330 1.00 85.94 82 PHE A C 1
ATOM 606 O O . PHE A 1 82 ? -4.228 1.672 10.535 1.00 85.94 82 PHE A O 1
ATOM 613 N N . SER A 1 83 ? -5.781 0.445 11.592 1.00 87.56 83 SER A N 1
ATOM 614 C CA . SER A 1 83 ? -5.387 -0.804 10.940 1.00 87.56 83 SER A CA 1
ATOM 615 C C . SER A 1 83 ? -5.622 -0.781 9.424 1.00 87.56 83 SER A C 1
ATOM 617 O O . SER A 1 83 ? -4.779 -1.285 8.684 1.00 87.56 83 SER A O 1
ATOM 619 N N . ARG A 1 84 ? -6.701 -0.146 8.939 1.00 86.50 84 ARG A N 1
ATOM 620 C CA . ARG A 1 84 ? -6.948 0.021 7.495 1.00 86.50 84 ARG A CA 1
ATOM 621 C C . ARG A 1 84 ? -5.927 0.945 6.850 1.00 86.50 84 ARG A C 1
ATOM 623 O O . ARG A 1 84 ? -5.360 0.589 5.820 1.00 86.50 84 ARG A O 1
ATOM 630 N N . LEU A 1 85 ? -5.646 2.091 7.476 1.00 87.06 85 LEU A N 1
ATOM 631 C CA . LEU A 1 85 ? -4.620 3.016 6.986 1.00 87.06 85 LEU A CA 1
ATOM 632 C C . LEU A 1 85 ? -3.244 2.344 6.931 1.00 87.06 85 LEU A C 1
ATOM 634 O O . LEU A 1 85 ? -2.533 2.496 5.940 1.00 87.06 85 LEU A O 1
ATOM 638 N N . ALA A 1 86 ? -2.884 1.578 7.964 1.00 87.25 86 ALA A N 1
ATOM 639 C CA . ALA A 1 86 ? -1.616 0.861 8.010 1.00 87.25 86 ALA A CA 1
ATOM 640 C C . ALA A 1 86 ? -1.495 -0.137 6.849 1.00 87.25 86 ALA A C 1
ATOM 642 O O . ALA A 1 86 ? -0.495 -0.107 6.132 1.00 87.25 86 ALA A O 1
ATOM 643 N N . ARG A 1 87 ? -2.534 -0.947 6.603 1.00 88.81 87 ARG A N 1
ATOM 644 C CA . ARG A 1 87 ? -2.571 -1.902 5.480 1.00 88.81 87 ARG A CA 1
ATOM 645 C C . ARG A 1 87 ? -2.445 -1.207 4.130 1.00 88.81 87 ARG A C 1
ATOM 647 O O . ARG A 1 87 ? -1.566 -1.552 3.348 1.00 88.81 87 ARG A O 1
ATOM 654 N N . PHE A 1 88 ? -3.248 -0.166 3.903 1.00 88.19 88 PHE A N 1
ATOM 655 C CA . PHE A 1 88 ? -3.188 0.617 2.670 1.00 88.19 88 PHE A CA 1
ATOM 656 C C . PHE A 1 88 ? -1.796 1.226 2.454 1.00 88.19 88 PHE A C 1
ATOM 658 O O . PHE A 1 88 ? -1.243 1.146 1.360 1.00 88.19 88 PHE A O 1
ATOM 665 N N . SER A 1 89 ? -1.187 1.787 3.504 1.0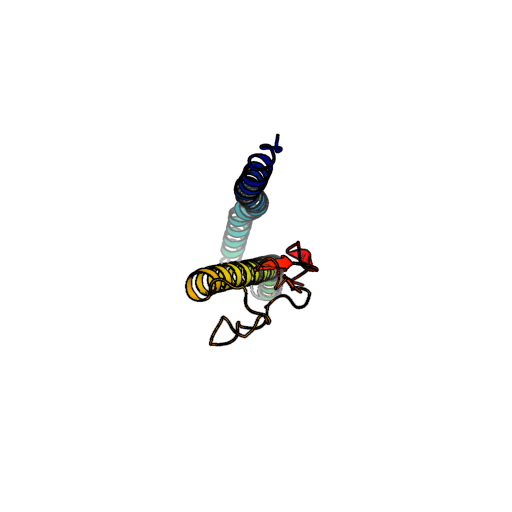0 89.06 89 SER A N 1
ATOM 666 C CA . SER A 1 89 ? 0.163 2.356 3.421 1.00 89.06 89 SER A CA 1
ATOM 667 C C . SER A 1 89 ? 1.238 1.303 3.131 1.00 89.06 89 SER A C 1
ATOM 669 O O . SER A 1 89 ? 2.155 1.567 2.352 1.00 89.06 89 SER A O 1
ATOM 671 N N . GLY A 1 90 ? 1.102 0.099 3.697 1.00 88.81 90 GLY A N 1
ATOM 672 C CA . GLY A 1 90 ? 1.982 -1.030 3.414 1.00 88.81 90 GLY A CA 1
ATOM 673 C C . GLY A 1 90 ? 1.896 -1.456 1.952 1.00 88.81 90 GLY A C 1
ATOM 674 O O . GLY A 1 90 ? 2.923 -1.597 1.291 1.00 88.81 90 GLY A O 1
ATOM 675 N N . ASP A 1 91 ? 0.682 -1.562 1.413 1.00 89.75 91 ASP A N 1
ATOM 676 C CA . ASP A 1 91 ? 0.460 -1.937 0.015 1.0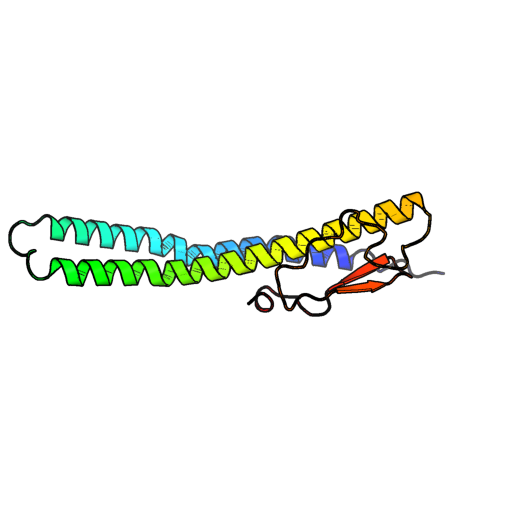0 89.75 91 ASP A CA 1
ATOM 677 C C . ASP A 1 91 ? 1.004 -0.880 -0.965 1.00 89.75 91 ASP A C 1
ATOM 679 O O . ASP A 1 91 ? 1.630 -1.229 -1.971 1.00 89.75 91 ASP A O 1
ATOM 683 N N . GLN A 1 92 ? 0.871 0.414 -0.644 1.00 88.06 92 GLN A N 1
ATOM 684 C CA . GLN A 1 92 ? 1.514 1.495 -1.408 1.00 88.06 92 GLN A CA 1
ATOM 685 C C . GLN A 1 92 ? 3.046 1.379 -1.386 1.00 88.06 92 GLN A C 1
ATOM 687 O O . GLN A 1 92 ? 3.699 1.563 -2.419 1.00 88.06 92 GLN A O 1
ATOM 692 N N . GLY A 1 93 ? 3.622 1.028 -0.232 1.00 88.88 93 GLY A N 1
ATOM 693 C CA . GLY A 1 93 ? 5.052 0.748 -0.091 1.00 88.88 93 GLY A CA 1
ATOM 694 C C . GLY A 1 93 ? 5.506 -0.420 -0.970 1.00 88.88 93 GLY A C 1
ATOM 695 O O . GLY A 1 93 ? 6.513 -0.315 -1.671 1.00 88.88 93 GLY A O 1
ATOM 696 N N . THR A 1 94 ? 4.722 -1.497 -1.013 1.00 88.44 94 THR A N 1
ATOM 697 C CA . THR A 1 94 ? 4.982 -2.663 -1.868 1.00 88.44 94 THR A CA 1
ATOM 698 C C . THR A 1 94 ? 4.971 -2.290 -3.353 1.00 88.44 94 THR A C 1
ATOM 700 O O . THR A 1 94 ? 5.884 -2.666 -4.087 1.00 88.44 94 THR A O 1
ATOM 703 N N . ILE A 1 95 ? 4.001 -1.490 -3.809 1.00 87.69 95 ILE A N 1
ATOM 704 C CA . ILE A 1 95 ? 3.949 -1.018 -5.207 1.00 87.69 95 ILE A CA 1
ATOM 705 C C . ILE A 1 95 ? 5.154 -0.136 -5.537 1.00 87.69 95 ILE A C 1
ATOM 707 O O . ILE A 1 95 ? 5.743 -0.265 -6.614 1.00 87.69 95 ILE A O 1
ATOM 711 N N . ALA A 1 96 ? 5.538 0.757 -4.623 1.00 88.81 96 ALA A N 1
ATOM 712 C CA . ALA A 1 96 ? 6.726 1.583 -4.797 1.00 88.81 96 ALA A CA 1
ATOM 713 C C . ALA A 1 96 ? 7.991 0.717 -4.929 1.00 88.81 96 ALA A C 1
ATOM 715 O O . ALA A 1 96 ? 8.792 0.945 -5.837 1.00 88.81 96 ALA A O 1
ATOM 716 N N . ALA A 1 97 ? 8.129 -0.322 -4.101 1.00 88.25 97 ALA A N 1
ATOM 717 C CA . ALA A 1 97 ? 9.235 -1.272 -4.184 1.00 88.25 97 ALA A CA 1
ATOM 718 C C . ALA A 1 97 ? 9.249 -2.035 -5.521 1.00 88.25 97 ALA A C 1
ATOM 720 O O . ALA A 1 97 ? 10.301 -2.141 -6.150 1.00 88.25 97 ALA A O 1
ATOM 721 N N . MET A 1 98 ? 8.091 -2.494 -6.012 1.00 88.00 98 MET A N 1
ATOM 722 C CA . MET A 1 98 ? 7.997 -3.147 -7.326 1.00 88.00 98 MET A CA 1
ATOM 723 C C . MET A 1 98 ? 8.426 -2.214 -8.465 1.00 88.00 98 MET A C 1
ATOM 725 O O . MET A 1 98 ? 9.162 -2.633 -9.357 1.00 88.00 98 MET A O 1
ATOM 729 N N . ARG A 1 99 ? 8.010 -0.940 -8.433 1.00 89.00 99 ARG A N 1
ATOM 730 C CA . ARG A 1 99 ? 8.413 0.057 -9.442 1.00 89.00 99 ARG A CA 1
ATOM 731 C C . ARG A 1 99 ? 9.926 0.271 -9.453 1.00 89.00 99 ARG A C 1
ATOM 733 O O . ARG A 1 99 ? 10.517 0.346 -10.526 1.00 89.00 99 ARG A O 1
ATOM 740 N N . MET A 1 100 ? 10.548 0.319 -8.276 1.00 90.00 100 MET A N 1
ATOM 741 C CA . MET A 1 100 ? 12.005 0.422 -8.167 1.00 90.00 100 MET A CA 1
ATOM 742 C C . MET A 1 100 ? 12.707 -0.831 -8.697 1.00 90.00 100 MET A C 1
ATOM 744 O O . MET A 1 100 ? 13.672 -0.715 -9.446 1.00 90.00 100 MET A O 1
ATOM 748 N N . ALA A 1 101 ? 12.198 -2.024 -8.385 1.00 89.50 101 ALA A N 1
ATOM 749 C CA . ALA A 1 101 ? 12.768 -3.271 -8.889 1.00 89.50 101 ALA A CA 1
ATOM 750 C C . ALA A 1 101 ? 12.714 -3.362 -10.426 1.00 89.50 101 ALA A C 1
ATOM 752 O O . ALA A 1 101 ? 13.692 -3.770 -11.049 1.00 89.50 101 ALA A O 1
ATOM 753 N N . ILE A 1 102 ? 11.614 -2.920 -11.049 1.00 89.88 102 ILE A N 1
ATOM 754 C CA . ILE A 1 102 ? 11.499 -2.851 -12.516 1.00 89.88 102 ILE A CA 1
ATOM 755 C C . ILE A 1 102 ? 12.498 -1.851 -13.104 1.00 89.88 102 ILE A C 1
ATOM 757 O O . ILE A 1 102 ? 13.111 -2.147 -14.128 1.00 89.88 102 ILE A O 1
ATOM 761 N N . ALA A 1 103 ? 12.681 -0.690 -12.468 1.00 90.50 103 ALA A N 1
ATOM 762 C CA . ALA A 1 103 ? 13.653 0.303 -12.922 1.00 90.50 103 ALA A CA 1
ATOM 763 C C . ALA A 1 103 ? 15.082 -0.266 -12.906 1.00 90.50 103 ALA A C 1
ATOM 765 O O . ALA A 1 103 ? 15.776 -0.201 -13.918 1.00 90.50 103 ALA A O 1
ATOM 766 N N . ILE A 1 104 ? 15.473 -0.925 -11.811 1.00 91.00 104 ILE A N 1
ATOM 767 C CA . ILE A 1 104 ? 16.779 -1.595 -11.688 1.00 91.00 104 ILE A CA 1
ATOM 768 C C . ILE A 1 104 ? 16.925 -2.716 -12.729 1.00 91.00 104 ILE A C 1
ATOM 770 O O . ILE A 1 104 ? 17.986 -2.883 -13.333 1.00 91.00 104 ILE A O 1
ATOM 774 N N . TYR A 1 105 ? 15.864 -3.493 -12.970 1.00 91.00 105 TYR A N 1
ATOM 775 C CA . TYR A 1 105 ? 15.886 -4.547 -13.984 1.00 91.00 105 TYR A CA 1
ATOM 776 C C . TYR A 1 105 ? 16.137 -3.978 -15.384 1.00 91.00 105 TYR A C 1
ATOM 778 O O . TYR A 1 105 ? 16.971 -4.517 -16.117 1.00 91.00 105 TYR A O 1
ATOM 786 N N . TYR A 1 106 ? 15.448 -2.887 -15.728 1.00 92.25 106 TYR A N 1
ATOM 787 C CA . TYR A 1 106 ? 15.593 -2.209 -17.011 1.00 92.25 106 TYR A CA 1
ATOM 788 C C . TYR A 1 106 ? 17.009 -1.661 -17.203 1.00 92.25 106 TYR A C 1
ATOM 790 O O . TYR A 1 106 ? 17.592 -1.855 -18.266 1.00 92.25 106 TYR A O 1
ATOM 798 N N . GLU A 1 107 ? 17.601 -1.054 -16.171 1.00 94.06 107 GLU A N 1
ATOM 799 C CA . GLU A 1 107 ? 18.994 -0.586 -16.228 1.00 94.06 107 GLU A CA 1
ATOM 800 C C . GLU A 1 107 ? 19.980 -1.721 -16.537 1.00 94.06 107 GLU A C 1
ATOM 802 O O . GLU A 1 107 ? 20.962 -1.512 -17.248 1.00 94.06 107 GLU A O 1
ATOM 807 N N . LYS A 1 108 ? 19.708 -2.936 -16.049 1.00 93.62 108 LYS A N 1
ATOM 808 C CA . LYS A 1 108 ? 20.590 -4.092 -16.246 1.00 93.62 108 LYS A CA 1
ATOM 809 C C . LYS A 1 108 ? 20.382 -4.823 -17.578 1.00 93.62 108 LYS A C 1
ATOM 811 O O . LYS A 1 108 ? 21.349 -5.359 -18.115 1.00 93.62 108 LYS A O 1
ATOM 816 N N . HIS A 1 109 ? 19.154 -4.884 -18.092 1.00 92.69 109 HIS A N 1
ATOM 817 C CA . HIS A 1 109 ? 18.811 -5.717 -19.259 1.00 92.69 109 HIS A CA 1
ATOM 818 C C . HIS A 1 109 ? 18.404 -4.912 -20.499 1.00 92.69 109 HIS A C 1
ATOM 820 O O . HIS A 1 109 ? 18.211 -5.500 -21.559 1.00 92.69 109 HIS A O 1
ATOM 826 N N . ALA A 1 110 ? 18.270 -3.586 -20.383 1.00 93.75 110 ALA A N 1
ATOM 827 C CA . ALA A 1 110 ? 17.768 -2.685 -21.426 1.00 93.75 110 ALA A CA 1
ATOM 828 C C . ALA A 1 110 ? 16.369 -3.048 -21.972 1.00 93.75 110 ALA A C 1
ATOM 830 O O . ALA A 1 110 ? 15.945 -2.540 -23.009 1.00 93.75 110 ALA A O 1
ATOM 831 N N . SER A 1 111 ? 15.636 -3.908 -21.266 1.00 92.88 111 SER A N 1
ATOM 832 C CA . SER A 1 111 ? 14.268 -4.309 -21.571 1.00 92.88 111 SER A CA 1
ATOM 833 C C . SER A 1 111 ? 13.472 -4.463 -20.280 1.00 92.88 111 SER A C 1
ATOM 835 O O . SER A 1 111 ? 14.021 -4.726 -19.206 1.00 92.88 111 SER A O 1
ATOM 837 N N . TYR A 1 112 ? 12.160 -4.275 -20.374 1.00 92.50 112 TYR A N 1
ATOM 838 C CA . TYR A 1 112 ? 11.259 -4.553 -19.265 1.00 92.50 112 TYR A CA 1
ATOM 839 C C . TYR A 1 112 ? 10.976 -6.060 -19.170 1.00 92.50 112 TYR A C 1
ATOM 841 O O . TYR A 1 112 ? 11.011 -6.756 -20.184 1.00 92.50 112 TYR A O 1
ATOM 849 N N . PRO A 1 113 ? 10.720 -6.576 -17.961 1.00 89.44 113 PRO A N 1
ATOM 850 C CA . PRO A 1 113 ? 10.401 -7.982 -17.760 1.00 89.44 113 PRO A CA 1
ATOM 851 C C . PRO A 1 113 ? 9.010 -8.316 -18.313 1.00 89.44 113 PRO A C 1
ATOM 853 O O . PRO A 1 113 ? 8.064 -7.567 -18.110 1.00 89.44 113 PRO A O 1
ATOM 856 N N . ASP A 1 114 ? 8.844 -9.480 -18.939 1.00 89.38 114 ASP A N 1
ATOM 857 C CA . ASP A 1 114 ? 7.541 -9.874 -19.501 1.00 89.38 114 ASP A CA 1
ATOM 858 C C . ASP A 1 114 ? 6.482 -10.164 -18.421 1.00 89.38 114 ASP A C 1
ATOM 860 O O . ASP A 1 114 ? 5.276 -10.051 -18.658 1.00 89.38 114 ASP A O 1
ATOM 864 N N . HIS A 1 115 ? 6.926 -10.525 -17.208 1.00 82.75 115 HIS A N 1
ATOM 865 C CA . HIS A 1 115 ? 6.057 -10.944 -16.110 1.00 82.75 115 HIS A CA 1
ATOM 866 C C . HIS A 1 115 ? 6.440 -10.328 -14.749 1.00 82.75 115 HIS A C 1
ATOM 868 O O . HIS A 1 115 ? 7.629 -10.264 -14.418 1.00 82.75 115 HIS A O 1
ATOM 874 N N . PRO A 1 116 ? 5.439 -9.971 -13.910 1.00 69.12 116 PRO A N 1
ATOM 875 C CA . PRO A 1 116 ? 5.620 -9.301 -12.619 1.00 69.12 116 PRO A CA 1
ATOM 876 C C . PRO A 1 116 ? 6.405 -10.068 -11.533 1.00 69.12 116 PRO A C 1
ATOM 878 O O . PRO A 1 116 ? 6.711 -9.512 -10.483 1.00 69.12 116 PRO A O 1
ATOM 881 N N . GLY A 1 117 ? 6.752 -11.336 -11.770 1.00 70.06 117 GLY A N 1
ATOM 882 C CA . GLY A 1 117 ? 7.496 -12.182 -10.825 1.00 70.06 117 GLY A CA 1
ATOM 883 C C . GLY A 1 117 ? 8.988 -12.339 -11.129 1.00 70.06 117 GLY A C 1
ATOM 884 O O . GLY A 1 117 ? 9.730 -12.820 -10.281 1.00 70.06 117 GLY A O 1
ATOM 885 N N . ASN A 1 118 ? 9.455 -11.925 -12.312 1.00 71.12 118 ASN A N 1
ATOM 886 C CA . ASN A 1 118 ? 10.824 -12.227 -12.754 1.00 71.12 118 ASN A CA 1
ATOM 887 C C . ASN A 1 118 ? 11.883 -11.240 -12.227 1.00 71.12 118 ASN A C 1
ATOM 889 O O . ASN A 1 118 ? 13.077 -11.480 -12.388 1.00 71.12 118 ASN A O 1
ATOM 893 N N . TYR A 1 119 ? 11.466 -10.131 -11.610 1.00 72.56 119 TYR A N 1
ATOM 894 C CA . TYR A 1 119 ? 12.353 -9.053 -11.149 1.00 72.56 119 TYR A CA 1
ATOM 895 C C . TYR A 1 119 ? 12.437 -8.905 -9.625 1.00 72.56 119 TYR A C 1
ATOM 897 O O . TYR A 1 119 ? 13.263 -8.131 -9.146 1.00 72.56 119 TYR A O 1
ATOM 905 N N . VAL A 1 120 ? 11.625 -9.636 -8.853 1.00 69.12 120 VAL A N 1
ATOM 906 C CA . VAL A 1 120 ? 11.714 -9.659 -7.384 1.00 69.12 120 VAL A CA 1
ATOM 907 C C . VAL A 1 120 ? 11.840 -11.108 -6.928 1.00 69.12 120 VAL A C 1
ATOM 909 O O . VAL A 1 120 ? 10.903 -11.891 -7.054 1.00 69.12 120 VAL A O 1
ATOM 912 N N . ASN A 1 121 ? 13.014 -11.466 -6.410 1.00 68.50 121 ASN A N 1
ATOM 913 C CA . ASN A 1 121 ? 13.230 -12.719 -5.698 1.00 68.50 121 ASN A CA 1
ATOM 914 C C . ASN A 1 121 ? 13.694 -12.377 -4.271 1.00 68.50 121 ASN A C 1
ATOM 916 O O . ASN A 1 121 ? 14.778 -11.803 -4.131 1.00 68.50 121 ASN A O 1
ATOM 920 N N . PRO A 1 122 ? 12.899 -12.680 -3.228 1.00 65.50 122 PRO A N 1
ATOM 921 C CA . PRO A 1 122 ? 11.659 -13.469 -3.246 1.00 65.50 122 PRO A CA 1
ATOM 922 C C . PRO A 1 122 ? 10.460 -12.731 -3.858 1.00 65.50 122 PRO A C 1
ATOM 924 O O . PRO A 1 122 ? 10.414 -11.504 -3.856 1.00 65.50 122 PRO A O 1
ATOM 927 N N . SER A 1 123 ? 9.484 -13.499 -4.361 1.00 70.81 123 SER A N 1
ATOM 928 C CA . SER A 1 123 ? 8.206 -12.970 -4.863 1.00 70.81 123 SER A CA 1
ATOM 929 C C . SER A 1 123 ? 7.599 -11.999 -3.844 1.00 70.81 123 SER A C 1
ATOM 931 O O . SER A 1 123 ? 7.628 -12.303 -2.645 1.00 70.81 123 SER A O 1
ATOM 933 N N . PRO A 1 124 ? 7.040 -10.854 -4.279 1.00 71.75 124 PRO A N 1
ATOM 934 C CA . PRO A 1 124 ? 6.472 -9.891 -3.354 1.00 71.75 124 PRO A CA 1
ATOM 935 C C . PRO A 1 124 ? 5.366 -10.543 -2.514 1.00 71.75 124 PRO A C 1
ATOM 937 O O . PRO A 1 124 ? 4.644 -11.414 -3.019 1.00 71.75 124 PRO A O 1
ATOM 940 N N . PRO A 1 125 ? 5.232 -10.145 -1.237 1.00 78.06 125 PRO A N 1
ATOM 941 C CA . PRO A 1 125 ? 4.162 -10.645 -0.392 1.00 78.06 125 PRO A CA 1
ATOM 942 C C . PRO A 1 125 ? 2.798 -10.274 -0.993 1.00 78.06 125 PRO A C 1
ATOM 944 O O . PRO A 1 125 ? 2.685 -9.253 -1.682 1.00 78.06 125 PRO A O 1
ATOM 947 N N . PRO A 1 126 ? 1.753 -11.082 -0.744 1.00 83.62 126 PRO A N 1
ATOM 948 C CA . PRO A 1 126 ? 0.404 -10.728 -1.159 1.00 83.62 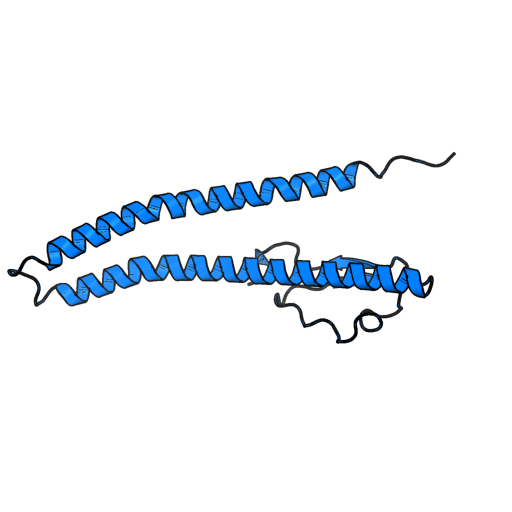126 PRO A CA 1
ATOM 949 C C . PRO A 1 126 ? -0.017 -9.404 -0.509 1.00 83.62 126 PRO A C 1
ATOM 951 O O . PRO A 1 126 ? 0.345 -9.124 0.637 1.00 83.62 126 PRO A O 1
ATOM 954 N N . PHE A 1 127 ? -0.789 -8.604 -1.244 1.00 88.50 127 PHE A N 1
ATOM 955 C CA . PHE A 1 127 ? -1.344 -7.359 -0.720 1.00 88.50 127 PHE A CA 1
ATOM 956 C C . PHE A 1 127 ? -2.265 -7.625 0.468 1.00 88.50 127 PHE A C 1
ATOM 958 O O . PHE A 1 127 ? -2.986 -8.627 0.512 1.00 88.50 127 PHE A O 1
ATOM 965 N N . GLN A 1 128 ? -2.222 -6.725 1.445 1.00 90.00 128 GLN A N 1
ATOM 966 C CA . GLN A 1 128 ? -3.013 -6.836 2.667 1.00 90.00 128 GLN A CA 1
ATOM 967 C C . GLN A 1 128 ? -4.462 -6.396 2.443 1.00 90.00 128 GLN A C 1
ATOM 969 O O . GLN A 1 128 ? -5.358 -6.851 3.159 1.00 90.00 128 GLN A O 1
ATOM 974 N N . CYS A 1 129 ? -4.699 -5.527 1.460 1.00 88.62 129 CYS A N 1
ATOM 975 C CA . CYS A 1 129 ? -6.027 -5.118 1.040 1.00 88.62 129 CYS A CA 1
ATOM 976 C C . CYS A 1 129 ? -6.576 -6.082 -0.027 1.00 88.62 129 CYS A C 1
ATOM 978 O O . CYS A 1 129 ? -6.033 -6.151 -1.131 1.00 88.62 129 CYS A O 1
ATOM 980 N N . PRO A 1 130 ? -7.681 -6.799 0.250 1.00 83.31 130 PRO A N 1
ATOM 981 C CA . PRO A 1 130 ? -8.194 -7.839 -0.646 1.00 83.31 130 PRO A CA 1
ATOM 982 C C . PRO A 1 130 ? -8.719 -7.275 -1.971 1.00 83.31 130 PRO A C 1
ATOM 984 O O . PRO A 1 130 ? -8.689 -7.956 -2.992 1.00 83.31 130 PRO A O 1
ATOM 987 N N . ALA A 1 131 ? -9.183 -6.024 -1.966 1.00 82.94 131 ALA A N 1
ATOM 988 C CA . ALA A 1 131 ? -9.658 -5.344 -3.161 1.00 82.94 131 ALA A CA 1
ATOM 989 C C . ALA A 1 131 ? -8.526 -4.731 -3.994 1.00 82.94 131 ALA A C 1
ATOM 991 O O . ALA A 1 131 ? -8.812 -4.156 -5.038 1.00 82.94 131 ALA A O 1
ATOM 992 N N . LEU A 1 132 ? -7.259 -4.803 -3.569 1.00 85.62 132 LEU A N 1
ATOM 993 C CA . LEU A 1 132 ? -6.163 -4.146 -4.272 1.00 85.62 132 LEU A CA 1
ATOM 994 C C . LEU A 1 132 ? -5.628 -5.036 -5.397 1.00 85.62 132 LEU A C 1
ATOM 996 O O . LEU A 1 132 ? -4.938 -6.027 -5.179 1.00 85.62 132 LEU A O 1
ATOM 1000 N N . THR A 1 133 ? -5.948 -4.647 -6.630 1.00 85.88 133 THR A N 1
ATOM 1001 C CA . THR A 1 133 ? -5.398 -5.244 -7.848 1.00 85.88 133 THR A CA 1
ATOM 1002 C C . THR A 1 133 ? -4.525 -4.232 -8.573 1.00 85.88 133 THR A C 1
ATOM 1004 O O . THR A 1 133 ? -4.747 -3.016 -8.500 1.00 85.88 133 THR A O 1
ATOM 1007 N N . TYR A 1 134 ? -3.519 -4.741 -9.278 1.00 87.38 134 TYR A N 1
ATOM 1008 C CA . TYR A 1 134 ? -2.645 -3.941 -10.118 1.00 87.38 134 TYR A CA 1
ATOM 1009 C C . TYR A 1 134 ? -2.531 -4.559 -11.505 1.00 87.38 134 TYR A C 1
ATOM 1011 O O . TYR A 1 134 ? -2.593 -5.775 -11.681 1.00 87.38 134 TYR A O 1
ATOM 1019 N N . THR A 1 135 ? -2.319 -3.699 -12.490 1.00 88.75 135 THR A N 1
ATOM 1020 C CA . THR A 1 135 ? -1.978 -4.082 -13.856 1.00 88.75 135 THR A CA 1
ATOM 1021 C C . THR A 1 135 ? -0.551 -3.664 -14.149 1.00 88.75 135 THR A C 1
ATOM 1023 O O . THR A 1 135 ? -0.149 -2.540 -13.830 1.00 88.75 135 THR A O 1
ATOM 1026 N N . TYR A 1 136 ? 0.189 -4.562 -14.786 1.00 89.88 136 TYR A N 1
ATOM 1027 C CA . TYR A 1 136 ? 1.550 -4.336 -15.242 1.00 89.88 136 TYR A CA 1
ATOM 1028 C C . TYR A 1 136 ? 1.598 -4.330 -16.773 1.00 89.88 136 TYR A C 1
ATOM 1030 O O . TYR A 1 136 ? 1.000 -5.191 -17.416 1.00 89.88 136 TYR A O 1
ATOM 1038 N N . SER A 1 137 ? 2.313 -3.364 -17.349 1.00 91.31 137 SER A N 1
ATOM 1039 C CA . SER A 1 137 ? 2.555 -3.273 -18.790 1.00 91.31 137 SER A CA 1
ATOM 1040 C C . SER A 1 137 ? 4.022 -3.564 -19.096 1.00 91.31 137 SER A C 1
ATOM 1042 O O . SER A 1 137 ? 4.888 -2.743 -18.795 1.00 91.31 137 SER A O 1
ATOM 1044 N N . ALA A 1 138 ? 4.297 -4.698 -19.746 1.00 89.88 138 ALA A N 1
ATOM 1045 C CA . ALA A 1 138 ? 5.651 -5.083 -20.153 1.00 89.88 138 ALA A CA 1
ATOM 1046 C C . ALA A 1 138 ? 6.254 -4.125 -21.195 1.00 89.88 138 ALA A C 1
ATOM 1048 O O . ALA A 1 138 ? 7.462 -3.980 -21.287 1.00 89.88 138 ALA A O 1
ATOM 1049 N N . THR A 1 139 ? 5.437 -3.404 -21.966 1.00 92.19 139 THR A N 1
ATOM 1050 C CA . THR A 1 139 ? 5.950 -2.451 -22.966 1.00 92.19 139 THR A CA 1
ATOM 1051 C C . THR A 1 139 ? 6.469 -1.163 -22.331 1.00 92.19 139 THR A C 1
ATOM 1053 O O . THR A 1 139 ? 7.393 -0.544 -22.849 1.00 92.19 139 THR A O 1
ATOM 1056 N N . THR A 1 140 ? 5.866 -0.733 -21.221 1.00 90.25 140 THR A N 1
ATOM 1057 C CA . THR A 1 140 ? 6.161 0.568 -20.597 1.00 90.25 140 THR A CA 1
ATOM 1058 C C . THR A 1 140 ? 6.800 0.457 -19.217 1.00 90.25 140 THR A C 1
ATOM 1060 O O . THR A 1 140 ? 7.190 1.477 -18.654 1.00 90.25 140 THR A O 1
ATOM 1063 N N . GLY A 1 141 ? 6.852 -0.742 -18.633 1.00 86.25 141 GLY A N 1
ATOM 1064 C CA . GLY A 1 141 ? 7.263 -0.952 -17.245 1.00 86.25 141 GLY A CA 1
ATOM 1065 C C . GLY A 1 141 ? 6.310 -0.330 -16.218 1.00 86.25 141 GLY A C 1
ATOM 1066 O O . GLY A 1 141 ? 6.647 -0.235 -15.039 1.00 86.25 141 GLY A O 1
ATOM 1067 N N . GLU A 1 142 ? 5.131 0.131 -16.644 1.00 90.12 142 GLU A N 1
ATOM 1068 C CA . GLU A 1 142 ? 4.210 0.863 -15.781 1.00 90.12 142 GLU A CA 1
ATOM 1069 C C . GLU A 1 142 ? 3.387 -0.102 -14.919 1.00 90.12 142 GLU A C 1
ATOM 1071 O O . GLU A 1 142 ? 2.730 -1.009 -15.433 1.00 90.12 142 GLU A O 1
ATOM 1076 N N . ILE A 1 143 ? 3.381 0.142 -13.605 1.00 88.88 143 ILE A N 1
ATOM 1077 C CA . ILE A 1 143 ? 2.452 -0.483 -12.659 1.00 88.88 143 ILE A CA 1
ATOM 1078 C C . ILE A 1 143 ? 1.342 0.513 -12.332 1.00 88.88 143 ILE A C 1
ATOM 1080 O O . ILE A 1 143 ? 1.608 1.571 -11.741 1.00 88.88 143 ILE A O 1
ATOM 1084 N N . ARG A 1 144 ? 0.097 0.150 -12.652 1.00 86.88 144 ARG A N 1
ATOM 1085 C CA . ARG A 1 144 ? -1.109 0.903 -12.278 1.00 86.88 144 ARG A CA 1
ATOM 1086 C C . ARG A 1 144 ? -1.961 0.118 -11.299 1.00 86.88 144 ARG A C 1
ATOM 1088 O O . ARG A 1 144 ? -2.127 -1.083 -11.456 1.00 86.88 144 ARG A O 1
ATOM 1095 N N . ILE A 1 145 ? -2.521 0.824 -10.325 1.00 85.12 145 ILE A N 1
ATOM 1096 C CA . ILE A 1 145 ? -3.532 0.284 -9.418 1.00 85.12 145 ILE A CA 1
ATOM 1097 C C . ILE A 1 145 ? -4.882 0.391 -10.125 1.00 85.12 145 ILE A C 1
ATOM 1099 O O . ILE A 1 145 ? -5.198 1.450 -10.672 1.00 85.12 145 ILE A O 1
ATOM 1103 N N . THR A 1 146 ? -5.649 -0.695 -10.148 1.00 81.25 146 THR A N 1
ATOM 1104 C CA . THR A 1 146 ? -6.922 -0.760 -10.883 1.00 81.25 146 THR A CA 1
ATOM 1105 C C . THR A 1 146 ? -8.159 -0.686 -10.000 1.00 81.25 146 THR A C 1
ATOM 1107 O O . THR A 1 146 ? -9.198 -0.256 -10.491 1.00 81.25 146 THR A O 1
ATOM 1110 N N . SER A 1 147 ? -8.080 -1.071 -8.725 1.00 71.19 147 SER A N 1
ATOM 1111 C CA . SER A 1 147 ? -9.294 -1.279 -7.914 1.00 71.19 147 SER A CA 1
ATOM 1112 C C . SER A 1 147 ? -9.257 -0.769 -6.474 1.00 71.19 147 SER A C 1
ATOM 1114 O O . SER A 1 147 ? -10.306 -0.748 -5.848 1.00 71.19 147 SER A O 1
ATOM 1116 N N . ALA A 1 148 ? -8.113 -0.324 -5.949 1.00 64.38 148 ALA A N 1
ATOM 1117 C CA . ALA A 1 148 ? -8.030 0.236 -4.598 1.00 64.38 148 ALA A CA 1
ATOM 1118 C C . ALA A 1 148 ? -7.306 1.582 -4.629 1.00 64.38 148 ALA A C 1
ATOM 1120 O O . ALA A 1 148 ? -6.089 1.669 -4.460 1.00 64.38 148 ALA A O 1
ATOM 1121 N N . ASN A 1 149 ? -8.070 2.641 -4.885 1.00 68.69 149 ASN A N 1
ATOM 1122 C CA . ASN A 1 149 ? -7.542 4.007 -4.910 1.00 68.69 149 ASN A CA 1
ATOM 1123 C C . ASN A 1 149 ? -7.778 4.728 -3.577 1.00 68.69 149 ASN A C 1
ATOM 1125 O O . ASN A 1 149 ? -7.321 5.860 -3.408 1.00 68.69 149 ASN A O 1
ATOM 1129 N N . SER A 1 150 ? -8.490 4.088 -2.645 1.00 77.81 150 SER A N 1
ATOM 1130 C CA . SER A 1 150 ? -8.882 4.670 -1.369 1.00 77.81 150 SER A CA 1
ATOM 1131 C C . SER A 1 150 ? -8.671 3.707 -0.200 1.00 77.81 150 SER A C 1
ATOM 1133 O O . SER A 1 150 ? -8.632 2.489 -0.360 1.00 77.81 150 SER A O 1
ATOM 1135 N N . VAL A 1 151 ? -8.564 4.272 1.005 1.00 78.88 151 VAL A N 1
ATOM 1136 C CA . VAL A 1 151 ? -8.480 3.506 2.261 1.00 78.88 151 VAL A CA 1
ATOM 1137 C C . VAL A 1 151 ? -9.774 2.722 2.524 1.00 78.88 151 VAL A C 1
ATOM 1139 O O . VAL A 1 151 ? -9.742 1.683 3.182 1.00 78.88 151 VAL A O 1
ATOM 1142 N N . ASP A 1 152 ? -10.906 3.180 1.980 1.00 80.81 152 ASP A N 1
ATOM 1143 C CA . ASP A 1 152 ? -12.207 2.520 2.128 1.00 80.81 152 ASP A CA 1
ATOM 1144 C C . ASP A 1 152 ? -12.267 1.152 1.437 1.00 80.81 152 ASP A C 1
ATOM 1146 O O . ASP A 1 152 ? -13.016 0.279 1.882 1.00 80.81 152 ASP A O 1
ATOM 1150 N N . ASP A 1 153 ? -11.430 0.932 0.419 1.00 78.31 153 ASP A N 1
ATOM 1151 C CA . ASP A 1 153 ? -11.331 -0.339 -0.309 1.00 78.31 153 ASP A CA 1
ATOM 1152 C C . ASP A 1 153 ? -10.594 -1.427 0.510 1.00 78.31 153 ASP A C 1
ATOM 1154 O O . ASP A 1 153 ? -10.628 -2.610 0.172 1.00 78.31 153 ASP A O 1
ATOM 1158 N N . CYS A 1 154 ? -9.953 -1.052 1.626 1.00 79.38 154 CYS A N 1
ATOM 1159 C CA . CYS A 1 154 ? -9.198 -1.937 2.523 1.00 79.38 154 CYS A CA 1
ATOM 1160 C C . CYS A 1 154 ? -10.013 -2.423 3.741 1.00 79.38 154 CYS A C 1
ATOM 1162 O O . CYS A 1 154 ? -9.477 -2.513 4.852 1.00 79.38 154 CYS A O 1
ATOM 1164 N N . ARG A 1 155 ? -11.314 -2.682 3.564 1.00 78.44 155 ARG A N 1
ATOM 1165 C CA . ARG A 1 155 ? -12.217 -3.125 4.642 1.00 78.44 155 ARG A CA 1
ATOM 1166 C C . ARG A 1 155 ? -12.079 -4.593 5.025 1.00 78.44 155 ARG A C 1
ATOM 1168 O O . ARG A 1 155 ? -11.837 -5.434 4.137 1.00 78.44 155 ARG A O 1
#

Sequence (155 aa):
MGPSGRSGTRIVTYLLMATTLPALVLAALTPAIALVPISLILFVAAWRLLKSPARTFWLAPGLAALACVVVAVPGVYLYREFSRLARFSGDQGTIAAMRMAIAIYYEKHASYPDHPGNYVNPSPPPFQCPALTYTYSATTGEIRITSANSVDDCR

Radius of gyration: 25.44 Å; chains: 1; bounding box: 45×34×87 Å

pLDDT: mean 72.02, std 15.46, range [42.5, 94.06]